Protein AF-A0A6N7CZV3-F1 (afdb_monomer_lite)

Sequence (64 aa):
MFQDGALSKPLDERYAGWSGDFGKTLATGMSLEQIASEVEAKDINPQPRSGRQEYLENVVNRYV

Secondary structure (DSSP, 8-state):
-TTTTTTHHHHHHHHHHHHSHHHHHHHHS--HHHHHHHHHHTT--PPP----HHHHHHHHHTT-

Structure (mmCIF, N/CA/C/O backbone):
data_AF-A0A6N7CZV3-F1
#
_entry.id   AF-A0A6N7CZV3-F1
#
loop_
_atom_site.group_PDB
_atom_site.id
_atom_site.type_symbol
_atom_site.label_atom_id
_atom_site.label_alt_id
_atom_site.label_comp_id
_atom_site.label_asym_id
_atom_site.label_entity_id
_atom_site.label_seq_id
_atom_site.pdbx_PDB_ins_code
_atom_site.Cartn_x
_atom_site.Cartn_y
_atom_site.Cartn_z
_atom_site.occupancy
_atom_site.B_iso_or_equiv
_atom_site.auth_seq_id
_atom_site.auth_comp_id
_atom_site.auth_asym_id
_atom_site.auth_atom_id
_atom_site.pdbx_PDB_model_num
ATOM 1 N N . MET A 1 1 ? 9.546 2.507 -19.774 1.00 88.81 1 MET A N 1
ATOM 2 C CA . MET A 1 1 ? 9.301 2.681 -18.322 1.00 88.81 1 MET A CA 1
ATOM 3 C C . MET A 1 1 ? 7.903 3.218 -18.005 1.00 88.81 1 MET A C 1
ATOM 5 O O . MET A 1 1 ? 7.157 2.527 -17.321 1.00 88.81 1 MET A O 1
ATOM 9 N N . PHE A 1 2 ? 7.540 4.430 -18.459 1.00 90.56 2 PHE A N 1
ATOM 10 C CA . PHE A 1 2 ? 6.236 5.050 -18.151 1.00 90.56 2 PHE A CA 1
ATOM 11 C C . PHE A 1 2 ? 5.055 4.315 -18.793 1.00 90.56 2 PHE A C 1
ATOM 13 O O . PHE A 1 2 ? 4.133 3.926 -18.086 1.00 90.56 2 PHE A O 1
ATOM 20 N N . GLN A 1 3 ? 5.108 4.073 -20.107 1.00 95.00 3 GLN A N 1
ATOM 21 C CA . GLN A 1 3 ? 4.066 3.310 -20.812 1.00 95.00 3 GLN A CA 1
ATOM 22 C C . GLN A 1 3 ? 3.959 1.868 -20.286 1.00 95.00 3 GLN A C 1
ATOM 24 O O . GLN A 1 3 ? 2.864 1.328 -20.175 1.00 95.00 3 GLN A O 1
ATOM 29 N N . ASP A 1 4 ? 5.083 1.280 -19.869 1.00 94.62 4 ASP A N 1
ATOM 30 C CA . ASP A 1 4 ? 5.126 -0.072 -19.295 1.00 94.62 4 ASP A CA 1
ATOM 31 C C . ASP A 1 4 ? 4.570 -0.136 -17.862 1.00 94.62 4 ASP A C 1
ATOM 33 O O . ASP A 1 4 ? 4.274 -1.221 -17.349 1.00 94.62 4 ASP A O 1
ATOM 37 N N . GLY A 1 5 ? 4.431 1.020 -17.202 1.00 96.25 5 GLY A N 1
ATOM 38 C CA . GLY A 1 5 ? 4.038 1.134 -15.801 1.00 96.25 5 GLY A CA 1
ATOM 39 C C . GLY A 1 5 ? 5.038 0.486 -14.843 1.00 96.25 5 GLY A C 1
ATOM 40 O O . GLY A 1 5 ? 4.640 -0.054 -13.816 1.00 96.25 5 GLY A O 1
ATOM 41 N N . ALA A 1 6 ? 6.330 0.494 -15.185 1.00 95.56 6 ALA A N 1
ATOM 42 C CA . ALA A 1 6 ? 7.352 -0.293 -14.490 1.00 95.56 6 ALA A CA 1
ATOM 43 C C . ALA A 1 6 ? 7.484 0.038 -12.989 1.00 95.56 6 ALA A C 1
ATOM 45 O O . ALA A 1 6 ? 7.847 -0.835 -12.205 1.00 95.56 6 ALA A O 1
ATOM 46 N N . LEU A 1 7 ? 7.167 1.278 -12.598 1.00 96.56 7 LEU A N 1
ATOM 47 C CA . LEU A 1 7 ? 7.140 1.722 -11.199 1.00 96.56 7 LEU A CA 1
ATOM 48 C C . LEU A 1 7 ? 5.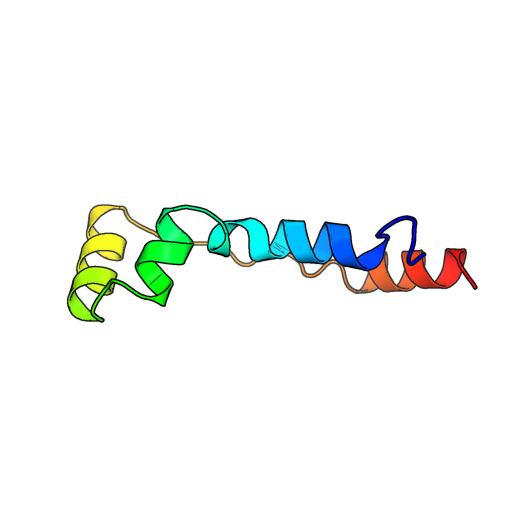723 2.003 -10.677 1.00 96.56 7 LEU A C 1
ATOM 50 O O . LEU A 1 7 ? 5.484 1.847 -9.484 1.00 96.56 7 LEU A O 1
ATOM 54 N N . SER A 1 8 ? 4.774 2.379 -11.542 1.00 97.56 8 SER A N 1
ATOM 55 C CA . SER A 1 8 ? 3.394 2.652 -11.119 1.00 97.56 8 SER A CA 1
ATOM 56 C C . SER A 1 8 ? 2.641 1.376 -10.751 1.00 97.56 8 SER A C 1
ATOM 58 O O . SER A 1 8 ? 2.009 1.339 -9.709 1.00 97.56 8 SER A O 1
ATOM 60 N N . LYS A 1 9 ? 2.789 0.288 -11.515 1.00 96.94 9 LYS A N 1
ATOM 61 C CA . LYS A 1 9 ? 2.153 -1.000 -11.189 1.00 96.94 9 LYS A CA 1
ATOM 62 C C . LYS A 1 9 ? 2.556 -1.540 -9.808 1.00 96.94 9 LYS A C 1
ATOM 64 O O . LYS A 1 9 ? 1.662 -1.821 -9.016 1.00 96.94 9 LYS A O 1
ATOM 69 N N . PRO A 1 10 ? 3.854 -1.659 -9.454 1.00 96.50 10 PRO A N 1
ATOM 70 C CA . PRO A 1 10 ? 4.226 -2.121 -8.115 1.00 96.50 10 PRO A CA 1
ATOM 71 C C . PRO A 1 10 ? 3.822 -1.137 -7.004 1.00 96.50 10 PRO A C 1
ATOM 73 O O . PRO A 1 10 ? 3.603 -1.561 -5.869 1.00 96.50 10 PRO A O 1
ATOM 76 N N . LEU A 1 11 ? 3.702 0.161 -7.309 1.00 96.38 11 LEU A N 1
ATOM 77 C CA . LEU A 1 11 ? 3.150 1.150 -6.382 1.00 96.38 11 LEU A CA 1
ATOM 78 C C . LEU A 1 11 ? 1.651 0.909 -6.138 1.00 96.38 11 LEU A C 1
ATOM 80 O O . LEU A 1 11 ? 1.230 0.842 -4.983 1.00 96.38 11 LEU A O 1
ATOM 84 N N . ASP A 1 12 ? 0.873 0.715 -7.203 1.00 96.81 12 ASP A N 1
ATOM 85 C CA . ASP A 1 12 ? -0.560 0.415 -7.138 1.00 96.81 12 ASP A CA 1
ATOM 86 C C . ASP A 1 12 ? -0.804 -0.890 -6.369 1.00 96.81 12 ASP A C 1
ATOM 88 O O . ASP A 1 12 ? -1.621 -0.934 -5.453 1.00 96.81 12 ASP A O 1
ATOM 92 N N . GLU A 1 13 ? -0.027 -1.941 -6.652 1.00 95.38 13 GLU A N 1
ATOM 93 C CA . GLU A 1 13 ? -0.077 -3.213 -5.920 1.00 95.38 13 GLU A CA 1
ATOM 94 C C . GLU A 1 13 ? 0.208 -3.044 -4.422 1.00 95.38 13 GLU A C 1
ATOM 96 O O . GLU A 1 13 ? -0.418 -3.703 -3.585 1.00 95.38 13 GLU A O 1
ATOM 101 N N . ARG A 1 14 ? 1.155 -2.167 -4.061 1.00 95.75 14 ARG A N 1
ATOM 102 C CA . ARG A 1 14 ? 1.502 -1.902 -2.660 1.00 95.75 14 ARG A CA 1
ATOM 103 C C . ARG A 1 14 ? 0.346 -1.250 -1.907 1.00 95.75 14 ARG A C 1
ATOM 105 O O . ARG A 1 14 ? 0.121 -1.596 -0.748 1.00 95.75 14 ARG A O 1
ATOM 112 N N . TYR A 1 15 ? -0.370 -0.331 -2.548 1.00 95.25 15 TYR A N 1
ATOM 113 C CA . TYR A 1 15 ? -1.448 0.439 -1.925 1.00 95.25 15 TYR A CA 1
ATOM 114 C C . TYR A 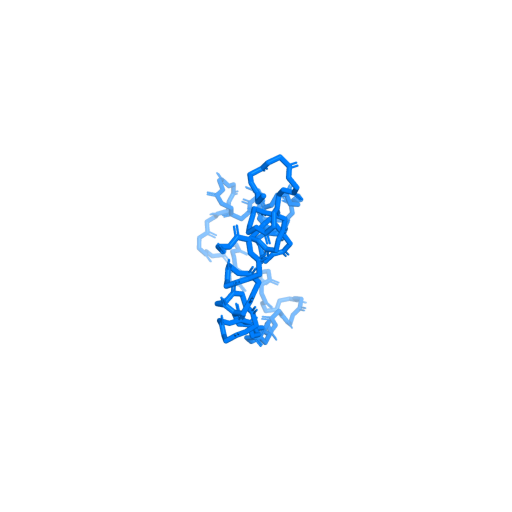1 15 ? -2.858 -0.054 -2.274 1.00 95.25 15 TYR A C 1
ATOM 116 O O . TYR A 1 15 ? -3.830 0.546 -1.819 1.00 95.25 15 TYR A O 1
ATOM 124 N N . ALA A 1 16 ? -2.993 -1.181 -2.981 1.00 95.62 16 ALA A N 1
ATOM 125 C CA . ALA A 1 16 ? -4.272 -1.730 -3.440 1.00 95.62 16 ALA A CA 1
ATOM 126 C C . ALA A 1 16 ? -5.329 -1.892 -2.329 1.00 95.62 16 ALA A C 1
ATOM 128 O O . ALA A 1 16 ? -6.524 -1.743 -2.585 1.00 95.62 16 ALA A O 1
ATOM 129 N N . GLY A 1 17 ? -4.905 -2.136 -1.082 1.00 94.00 17 GLY A N 1
ATOM 130 C CA . GLY A 1 17 ? -5.806 -2.232 0.072 1.00 94.00 17 GLY A CA 1
ATOM 131 C C . GLY A 1 17 ? -6.610 -0.954 0.346 1.00 94.00 17 GLY A C 1
ATOM 132 O O . GLY A 1 17 ? -7.749 -1.042 0.798 1.00 94.00 17 GLY A O 1
ATOM 133 N N . TRP A 1 18 ? -6.070 0.221 0.010 1.00 95.38 18 TRP A N 1
ATOM 134 C CA . TRP A 1 18 ? -6.762 1.505 0.169 1.00 95.38 18 TRP A CA 1
ATOM 135 C C . TRP A 1 18 ? -7.844 1.738 -0.883 1.00 95.38 18 TRP A C 1
ATOM 137 O O . TRP A 1 18 ? -8.815 2.443 -0.627 1.00 95.38 18 TRP A O 1
ATOM 147 N N . SER A 1 19 ? -7.698 1.137 -2.065 1.00 94.62 19 SER A N 1
ATOM 148 C CA . SER A 1 19 ? -8.699 1.220 -3.131 1.00 94.62 19 SER A CA 1
ATOM 149 C C . SER A 1 19 ? -9.877 0.262 -2.921 1.00 94.62 19 SER A C 1
ATOM 151 O O . SER A 1 19 ? -10.919 0.437 -3.562 1.00 94.62 19 SER A O 1
ATOM 153 N N . GLY A 1 20 ? -9.726 -0.733 -2.043 1.00 93.56 20 GLY A N 1
ATOM 154 C CA . GLY A 1 20 ? -10.793 -1.648 -1.646 1.00 93.56 20 GLY A CA 1
ATOM 155 C C . GLY A 1 20 ? -11.823 -1.000 -0.719 1.00 93.56 20 GLY A C 1
ATOM 156 O O . GLY A 1 20 ? -11.585 0.065 -0.147 1.00 93.56 20 GLY A O 1
ATOM 157 N N . ASP A 1 21 ? -12.965 -1.666 -0.553 1.00 93.50 21 ASP A N 1
ATOM 158 C CA . ASP A 1 21 ? -14.098 -1.136 0.216 1.00 93.50 21 ASP A CA 1
ATOM 159 C C . ASP A 1 21 ? -13.709 -0.809 1.661 1.00 93.50 21 ASP A C 1
ATOM 161 O O . ASP A 1 21 ? -13.957 0.299 2.127 1.00 93.50 21 ASP A O 1
ATOM 165 N N . PHE A 1 22 ? -12.994 -1.719 2.333 1.00 92.31 22 PHE A N 1
ATOM 166 C CA . PHE A 1 22 ? -12.522 -1.491 3.699 1.00 92.31 22 PHE A CA 1
ATOM 167 C C . PHE A 1 22 ? -11.602 -0.268 3.807 1.00 92.31 22 PHE A C 1
ATOM 169 O O . PHE A 1 22 ? -11.808 0.577 4.672 1.00 92.31 22 PHE A O 1
ATOM 176 N N . GLY A 1 23 ? -10.622 -0.134 2.908 1.00 94.88 23 GLY A N 1
ATOM 177 C CA . GLY A 1 23 ? -9.701 1.003 2.908 1.00 94.88 23 GLY A CA 1
ATOM 178 C C . GLY A 1 23 ? -10.401 2.343 2.670 1.00 94.88 23 GLY A C 1
ATOM 179 O O . GLY A 1 23 ? -10.082 3.330 3.332 1.00 94.88 23 GLY A O 1
ATOM 180 N N . LYS A 1 24 ? -11.404 2.378 1.784 1.00 95.50 24 LYS A N 1
ATOM 181 C CA . LYS A 1 24 ? -12.222 3.576 1.533 1.00 95.50 2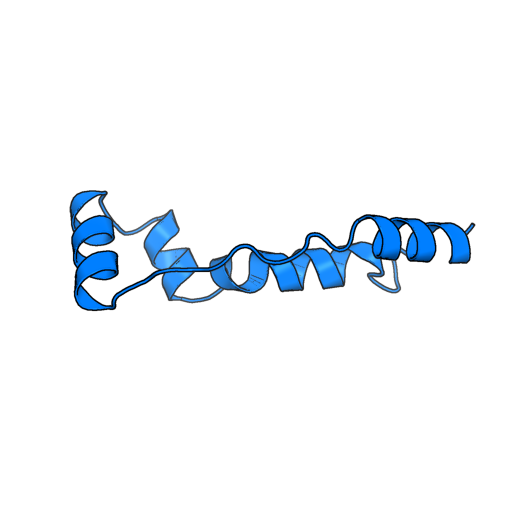4 LYS A CA 1
ATOM 182 C C . LYS A 1 24 ? -13.079 3.957 2.739 1.00 95.50 24 LYS A C 1
ATOM 184 O O . LYS A 1 24 ? -13.122 5.133 3.109 1.00 95.50 24 LYS A O 1
ATOM 189 N N . THR A 1 25 ? -13.734 2.975 3.359 1.00 94.94 25 THR A N 1
ATOM 190 C CA . THR A 1 25 ? -14.537 3.179 4.572 1.00 94.94 25 THR A CA 1
ATOM 191 C C . THR A 1 25 ? -13.664 3.654 5.728 1.00 94.94 25 THR A C 1
ATOM 193 O O . THR A 1 25 ? -14.020 4.618 6.399 1.00 94.94 25 THR A O 1
ATOM 196 N N . LEU A 1 26 ? -12.483 3.059 5.896 1.00 94.75 26 LEU A N 1
ATOM 197 C CA . LEU A 1 26 ? -11.508 3.456 6.905 1.00 94.75 26 LEU A CA 1
ATOM 198 C C . LEU A 1 26 ? -11.050 4.912 6.726 1.00 94.75 26 LEU A C 1
ATOM 200 O O . LEU A 1 26 ? -10.951 5.650 7.700 1.00 94.75 26 LEU A O 1
ATOM 204 N N . ALA A 1 27 ? -10.793 5.337 5.486 1.00 93.12 27 ALA A N 1
ATOM 205 C CA . ALA A 1 27 ? -10.256 6.666 5.195 1.00 93.12 27 ALA A CA 1
ATOM 206 C C . ALA A 1 27 ? -11.256 7.817 5.400 1.00 93.12 27 ALA A C 1
ATOM 208 O O . ALA A 1 27 ? -10.835 8.952 5.611 1.00 93.12 27 ALA A O 1
ATOM 209 N N . THR A 1 28 ? -12.563 7.561 5.279 1.00 91.50 28 THR A N 1
ATOM 210 C CA . THR A 1 28 ? -13.569 8.641 5.189 1.00 91.50 28 THR A CA 1
ATOM 211 C C . THR A 1 28 ? -14.809 8.448 6.055 1.00 91.50 28 THR A C 1
ATOM 213 O O . THR A 1 28 ? -15.561 9.402 6.239 1.00 91.50 28 THR A O 1
ATOM 216 N N . GLY A 1 29 ? -15.045 7.243 6.575 1.00 91.94 29 GLY A N 1
ATOM 217 C CA . GLY A 1 29 ? -16.334 6.858 7.151 1.00 91.94 29 GLY A CA 1
ATOM 218 C C . GLY A 1 29 ? -16.285 6.269 8.558 1.00 91.94 29 GLY A C 1
ATOM 219 O O . GLY A 1 29 ? -17.343 5.912 9.067 1.00 91.94 29 GLY A O 1
ATOM 220 N N . MET A 1 30 ? -15.109 6.153 9.185 1.00 95.56 30 MET A N 1
ATOM 221 C CA . MET A 1 30 ? -14.969 5.580 10.528 1.00 95.56 30 MET A CA 1
ATOM 222 C C . MET A 1 30 ? -14.353 6.575 11.512 1.00 95.56 30 MET A C 1
ATOM 224 O O . MET A 1 30 ? -13.375 7.251 11.195 1.00 95.56 30 MET A O 1
ATOM 228 N N . SER A 1 31 ? -14.901 6.630 12.727 1.00 97.06 31 SER A N 1
ATOM 229 C CA . SER A 1 31 ? -14.239 7.264 13.869 1.00 97.06 31 SER A CA 1
ATOM 230 C C . SER A 1 31 ? -13.116 6.376 14.409 1.00 97.06 31 SER A C 1
ATOM 232 O O . SER A 1 31 ? -13.056 5.179 14.121 1.00 97.06 31 SER A O 1
ATOM 234 N N . LEU A 1 32 ? -12.241 6.936 15.245 1.00 96.31 32 LEU A N 1
ATOM 235 C CA . LEU A 1 32 ? -11.150 6.174 15.860 1.00 96.31 32 LEU A CA 1
ATOM 236 C C . LEU A 1 32 ? -11.661 5.004 16.719 1.00 96.31 32 LEU A C 1
ATOM 238 O O . LEU A 1 32 ? -11.063 3.931 16.704 1.00 96.31 32 LEU A O 1
ATOM 242 N N . GLU A 1 33 ? -12.790 5.173 17.408 1.00 97.94 33 GLU A N 1
ATOM 243 C CA . GLU A 1 33 ? -13.414 4.132 18.235 1.00 97.94 33 GLU A CA 1
ATOM 244 C C . GLU A 1 33 ? -13.919 2.964 17.384 1.00 97.94 33 GLU A C 1
ATOM 246 O O . GLU A 1 33 ? -13.734 1.800 17.740 1.00 97.94 33 GLU A O 1
ATOM 251 N N . GLN A 1 34 ? -14.522 3.266 16.231 1.00 97.38 34 GLN A N 1
ATOM 252 C CA . GLN A 1 34 ? -14.974 2.238 15.294 1.00 97.38 34 GLN A CA 1
ATOM 253 C C . GLN A 1 34 ? -13.786 1.462 14.719 1.00 97.38 34 GLN A C 1
ATOM 255 O O . GLN A 1 34 ? -13.867 0.246 14.569 1.00 97.38 34 GLN A O 1
ATOM 260 N N . ILE A 1 35 ? -12.675 2.145 14.428 1.00 96.69 35 ILE A N 1
ATOM 261 C CA . ILE A 1 35 ? -11.453 1.508 13.918 1.00 96.69 35 ILE A CA 1
ATOM 262 C C . ILE A 1 35 ? -10.866 0.557 14.960 1.00 96.69 35 ILE A C 1
ATOM 264 O O . ILE A 1 35 ? -10.545 -0.581 14.624 1.00 96.69 35 ILE A O 1
ATOM 268 N N . ALA A 1 36 ? -10.754 0.999 16.215 1.00 97.06 36 ALA A N 1
ATOM 269 C CA . ALA A 1 36 ? -10.237 0.170 17.300 1.00 97.06 36 ALA A CA 1
ATOM 270 C C . ALA A 1 36 ? -11.081 -1.101 17.490 1.00 97.06 36 ALA A C 1
ATOM 272 O O . ALA A 1 36 ? -10.540 -2.205 17.470 1.00 97.06 36 ALA A O 1
ATOM 273 N N . SER A 1 37 ? -12.409 -0.954 17.568 1.00 97.50 37 SER A N 1
ATOM 274 C CA . SER A 1 37 ? -13.321 -2.093 17.724 1.00 97.50 37 SER A CA 1
ATOM 275 C C . SER A 1 37 ? -13.229 -3.083 16.562 1.00 97.50 37 SER A C 1
ATOM 277 O O . SER A 1 37 ? -13.283 -4.289 16.783 1.00 97.50 37 SER A O 1
ATOM 279 N N . GLU A 1 38 ? -13.087 -2.592 15.332 1.00 95.88 38 GLU A N 1
ATOM 280 C CA . GLU A 1 38 ? -12.983 -3.433 14.141 1.00 95.88 38 GLU A CA 1
ATOM 281 C C . GLU A 1 38 ? -11.667 -4.225 14.105 1.00 95.88 38 GLU A C 1
ATOM 283 O O . GLU A 1 38 ? -11.664 -5.411 13.769 1.00 95.88 38 GLU A O 1
ATOM 288 N N . VAL A 1 39 ? -10.551 -3.586 14.476 1.00 96.06 39 VAL A N 1
ATOM 289 C CA . VAL A 1 39 ? -9.232 -4.231 14.558 1.00 96.06 39 VAL A CA 1
ATOM 290 C C . VAL A 1 39 ? -9.231 -5.340 15.604 1.00 96.06 39 VAL A C 1
ATOM 292 O O . VAL A 1 39 ? -8.755 -6.434 15.308 1.00 96.06 39 VAL A O 1
ATOM 295 N N . GLU A 1 40 ? -9.801 -5.090 16.784 1.00 97.62 40 GLU A N 1
ATOM 296 C CA . GLU A 1 40 ? -9.919 -6.087 17.853 1.00 97.62 40 GLU A CA 1
ATOM 297 C C . GLU A 1 40 ? -10.848 -7.242 17.461 1.00 97.62 40 GLU A C 1
ATOM 299 O O . GLU A 1 40 ? -10.486 -8.408 17.6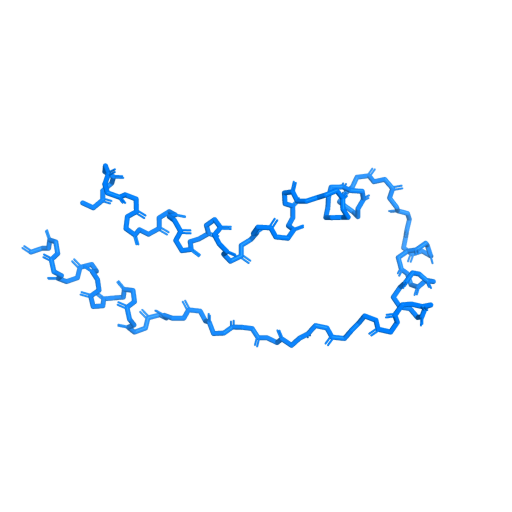07 1.00 97.62 40 GLU A O 1
ATOM 304 N N . ALA A 1 41 ? -12.031 -6.939 16.915 1.00 97.75 41 ALA A N 1
ATOM 305 C CA . ALA A 1 41 ? -13.029 -7.953 16.575 1.00 97.75 41 ALA A CA 1
ATOM 306 C C . ALA A 1 41 ? -12.566 -8.899 15.456 1.00 97.75 41 ALA A C 1
ATOM 308 O O . ALA A 1 41 ? -12.975 -10.060 15.415 1.00 97.75 41 ALA A O 1
ATOM 309 N N . LYS A 1 42 ? -11.738 -8.398 14.533 1.00 96.38 42 LYS A N 1
ATOM 310 C CA . LYS A 1 42 ? -11.237 -9.148 13.373 1.00 96.38 42 LYS A CA 1
ATOM 311 C C . LYS A 1 42 ? -9.781 -9.596 13.511 1.00 96.38 42 LYS A C 1
ATOM 313 O O . LYS A 1 42 ? -9.257 -10.173 12.562 1.00 96.38 42 LYS A O 1
ATOM 318 N N . ASP A 1 43 ? -9.146 -9.327 14.652 1.00 97.12 43 ASP A N 1
ATOM 319 C CA . ASP A 1 43 ? -7.733 -9.620 14.925 1.00 97.12 43 ASP A CA 1
ATOM 320 C C . ASP A 1 43 ? -6.786 -9.119 13.810 1.00 97.12 43 ASP A C 1
ATOM 322 O O . ASP A 1 43 ? -5.932 -9.835 13.276 1.00 97.12 43 ASP A O 1
ATOM 326 N N . ILE A 1 44 ? -6.977 -7.863 13.387 1.00 95.25 44 ILE A N 1
ATOM 327 C CA . ILE A 1 44 ? -6.241 -7.278 12.257 1.00 95.25 44 ILE A CA 1
ATOM 328 C C . ILE A 1 44 ? -4.797 -6.961 12.679 1.00 95.25 44 ILE A C 1
ATOM 330 O O . ILE A 1 44 ? -4.520 -5.916 13.258 1.00 95.25 44 ILE A O 1
ATOM 334 N N . ASN A 1 45 ? -3.859 -7.837 12.304 1.00 95.44 45 ASN A N 1
ATOM 335 C CA . ASN A 1 45 ? -2.424 -7.709 12.600 1.00 95.44 45 ASN A CA 1
ATOM 336 C C . ASN A 1 45 ? -1.551 -7.736 11.323 1.00 95.44 45 ASN A C 1
ATOM 338 O O . ASN A 1 45 ? -0.830 -8.711 11.067 1.00 95.44 45 ASN A O 1
ATOM 342 N N . PRO A 1 46 ? -1.612 -6.693 10.470 1.00 92.38 46 PRO A N 1
ATOM 343 C CA . PRO A 1 46 ? -0.911 -6.674 9.193 1.00 92.38 46 PRO A CA 1
ATOM 344 C C . PRO A 1 46 ? 0.606 -6.675 9.389 1.00 92.38 46 PRO A C 1
ATOM 346 O O . PRO A 1 46 ? 1.160 -5.895 10.160 1.00 92.38 46 PRO A O 1
ATOM 349 N N . GLN A 1 47 ? 1.290 -7.528 8.631 1.00 95.50 47 GLN A N 1
ATOM 350 C CA . GLN A 1 47 ? 2.747 -7.579 8.629 1.00 95.50 47 GLN A CA 1
ATOM 351 C C . GLN A 1 47 ? 3.329 -6.611 7.591 1.00 95.50 47 GLN A C 1
ATOM 353 O O . GLN A 1 47 ? 2.772 -6.477 6.492 1.00 95.50 47 GLN A O 1
ATOM 358 N N . PRO A 1 48 ? 4.470 -5.960 7.884 1.00 93.31 48 PRO A N 1
ATOM 359 C CA . PRO A 1 48 ? 5.178 -5.161 6.898 1.00 93.31 48 PRO A CA 1
ATOM 360 C C . PRO A 1 48 ? 5.490 -5.977 5.640 1.00 93.31 48 PRO A C 1
ATOM 362 O O . PRO A 1 48 ? 5.941 -7.120 5.704 1.00 93.31 48 PRO A O 1
ATOM 365 N N . ARG A 1 49 ? 5.289 -5.367 4.470 1.00 93.94 49 ARG A N 1
ATOM 366 C CA . ARG A 1 49 ? 5.662 -5.950 3.175 1.00 93.94 49 ARG A CA 1
ATOM 367 C C . ARG A 1 49 ? 6.856 -5.196 2.603 1.00 93.94 49 ARG A C 1
ATOM 369 O O . ARG A 1 49 ? 6.859 -3.959 2.601 1.00 93.94 49 ARG A O 1
ATOM 376 N N . SER A 1 50 ? 7.839 -5.940 2.089 1.00 96.31 50 SER A N 1
ATOM 377 C CA . SER A 1 50 ? 9.052 -5.385 1.471 1.00 96.31 50 SER A CA 1
ATOM 378 C C . SER A 1 50 ? 8.723 -4.298 0.443 1.00 96.31 50 SER A C 1
ATOM 380 O O . SER A 1 50 ? 7.808 -4.450 -0.368 1.00 96.31 50 SER A O 1
ATO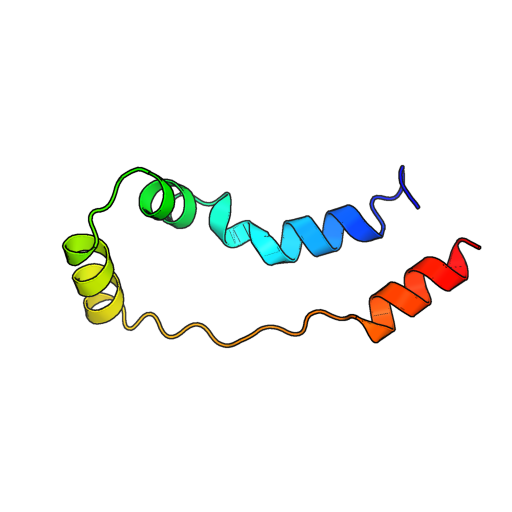M 382 N N . GLY A 1 51 ? 9.483 -3.202 0.477 1.00 95.94 51 GLY A N 1
ATOM 383 C CA . GLY A 1 51 ? 9.393 -2.120 -0.505 1.00 95.94 51 GLY A CA 1
ATOM 384 C C . GLY A 1 51 ? 10.046 -2.447 -1.850 1.00 95.94 51 GLY A C 1
ATOM 385 O O . GLY A 1 51 ? 9.873 -1.688 -2.794 1.00 95.94 51 GLY A O 1
ATOM 386 N N . ARG A 1 52 ? 10.777 -3.570 -1.950 1.00 97.12 52 ARG A N 1
ATOM 387 C CA . ARG A 1 52 ? 11.488 -4.009 -3.166 1.00 97.12 52 ARG A CA 1
ATOM 388 C C . ARG A 1 52 ? 12.439 -2.949 -3.749 1.00 97.12 52 ARG A C 1
ATOM 390 O O . ARG A 1 52 ? 12.629 -2.921 -4.958 1.00 97.12 52 ARG A O 1
ATOM 397 N N . GLN A 1 53 ? 13.043 -2.105 -2.911 1.00 97.69 53 GLN A N 1
ATOM 398 C CA . G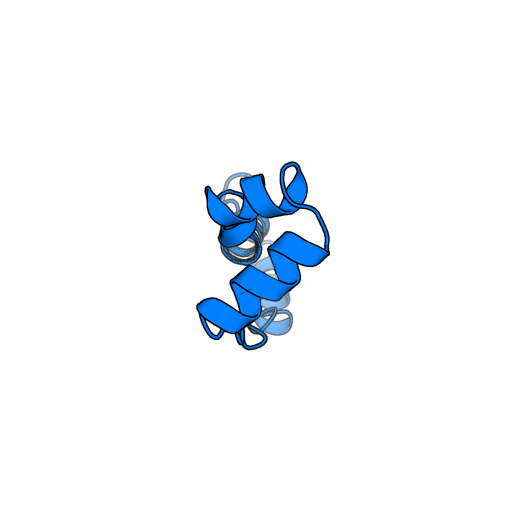LN A 1 53 ? 13.862 -0.968 -3.350 1.00 97.69 53 GLN A CA 1
ATOM 399 C C . GLN A 1 53 ? 14.984 -1.385 -4.314 1.00 97.69 53 GLN A C 1
ATOM 401 O O . GLN A 1 53 ? 14.991 -0.939 -5.453 1.00 97.69 53 GLN A O 1
ATOM 406 N N . GLU A 1 54 ? 15.861 -2.304 -3.910 1.00 98.19 54 GLU A N 1
ATOM 407 C CA . GLU A 1 54 ? 17.011 -2.753 -4.721 1.00 98.19 54 GLU A CA 1
ATOM 408 C C . GLU A 1 54 ? 16.576 -3.394 -6.051 1.00 98.19 54 GLU A C 1
ATOM 410 O O . GLU A 1 54 ? 17.236 -3.273 -7.087 1.00 98.19 54 GLU A O 1
ATOM 415 N N . TYR A 1 55 ? 15.430 -4.081 -6.034 1.00 97.44 55 TYR A N 1
ATOM 416 C CA . TYR A 1 55 ? 14.819 -4.633 -7.236 1.00 97.44 55 TYR A CA 1
ATOM 417 C C . TYR A 1 55 ? 14.316 -3.519 -8.161 1.00 97.44 55 TYR A C 1
ATOM 419 O O . TYR A 1 55 ? 14.591 -3.556 -9.357 1.00 97.44 55 TYR A O 1
ATOM 427 N N . LEU A 1 56 ? 13.602 -2.525 -7.627 1.00 97.38 56 LEU A N 1
ATOM 428 C CA . LEU A 1 56 ? 13.065 -1.412 -8.411 1.00 97.38 56 LEU A CA 1
ATOM 429 C C . LEU A 1 56 ? 14.180 -0.506 -8.952 1.00 97.38 56 LEU A C 1
ATOM 431 O O . LEU A 1 56 ? 14.085 -0.061 -10.091 1.00 97.38 56 LEU A O 1
ATOM 435 N N . GLU A 1 57 ? 15.265 -0.311 -8.203 1.00 97.69 57 GLU A N 1
ATOM 436 C CA . GLU A 1 57 ? 16.482 0.352 -8.688 1.00 97.69 57 GLU A CA 1
ATOM 437 C C . GLU A 1 57 ? 17.080 -0.403 -9.885 1.00 97.69 57 GLU A C 1
ATOM 439 O O . GLU A 1 57 ? 17.357 0.191 -10.927 1.00 97.69 57 GLU A O 1
ATOM 444 N N . ASN A 1 58 ? 17.178 -1.735 -9.800 1.00 97.56 58 ASN A N 1
ATOM 445 C CA . ASN A 1 58 ? 17.597 -2.560 -10.935 1.00 97.56 58 ASN A CA 1
ATOM 446 C C . ASN A 1 58 ? 16.642 -2.475 -12.131 1.00 97.56 58 ASN A C 1
ATOM 448 O O . ASN A 1 58 ? 17.093 -2.520 -13.274 1.00 97.56 58 ASN A O 1
ATOM 452 N N . VAL A 1 59 ? 15.330 -2.372 -11.898 1.00 96.19 59 VAL A N 1
ATOM 453 C CA . VAL A 1 59 ? 14.353 -2.175 -12.976 1.00 96.19 59 VAL A CA 1
ATOM 454 C C . VAL A 1 59 ? 14.629 -0.860 -13.697 1.00 96.19 59 VAL A C 1
ATOM 456 O O . VAL A 1 59 ? 14.688 -0.872 -14.922 1.00 96.19 59 VAL A O 1
ATOM 459 N N . VAL A 1 60 ? 14.850 0.241 -12.971 1.00 95.81 60 VAL A N 1
ATOM 460 C CA . VAL A 1 60 ? 15.193 1.541 -13.576 1.00 95.81 60 VAL A CA 1
ATOM 461 C C . VAL A 1 60 ? 16.469 1.435 -14.409 1.00 95.81 60 VAL A C 1
ATOM 463 O O . VAL A 1 60 ? 16.458 1.848 -15.565 1.00 95.81 60 VAL A O 1
ATOM 466 N N . ASN A 1 61 ? 17.517 0.792 -13.885 1.00 97.12 61 ASN A N 1
ATOM 467 C CA . ASN A 1 61 ? 18.790 0.611 -14.595 1.00 97.12 61 ASN A CA 1
ATOM 468 C C . ASN A 1 61 ? 18.670 -0.144 -15.929 1.00 97.12 61 ASN A C 1
ATOM 470 O O . ASN A 1 61 ? 19.556 -0.025 -16.761 1.00 97.12 61 ASN A O 1
ATOM 474 N N . ARG A 1 62 ? 17.609 -0.931 -16.152 1.00 94.50 62 ARG A N 1
ATOM 475 C CA . ARG A 1 62 ? 17.379 -1.637 -17.430 1.00 94.50 62 ARG A CA 1
ATOM 476 C C . ARG A 1 62 ? 16.712 -0.775 -18.500 1.00 94.50 62 ARG A C 1
ATOM 478 O O . ARG A 1 62 ? 16.662 -1.187 -19.655 1.00 94.50 62 ARG A O 1
ATOM 485 N N . TYR A 1 63 ? 16.126 0.354 -18.109 1.00 91.62 63 TYR A N 1
ATOM 486 C CA . TYR A 1 63 ? 15.507 1.312 -19.028 1.00 91.62 63 TYR A CA 1
ATOM 487 C C . TYR A 1 63 ? 16.438 2.472 -19.399 1.00 91.62 63 TYR A C 1
ATOM 489 O O . TYR A 1 63 ? 16.083 3.241 -20.293 1.00 91.62 63 TYR A O 1
ATOM 497 N N . VAL A 1 64 ? 17.561 2.613 -18.690 1.00 84.25 64 VAL A N 1
ATOM 498 C CA . VAL A 1 64 ? 18.644 3.569 -18.963 1.00 84.25 64 VAL A CA 1
ATOM 499 C C . VAL A 1 64 ? 19.672 2.897 -19.862 1.00 84.25 64 VAL A C 1
ATOM 501 O O . VAL A 1 64 ? 20.104 3.560 -20.828 1.00 84.25 64 VAL A O 1
#

Foldseek 3Di:
DVVVCLPPVVVCVVCVVCVDPVNVCVVPPDDPVRVVVVCVVVVDDDDDDDPCVVVSVVSVVVVD

Radius of gyration: 16.48 Å; chains: 1; bounding box: 35×18×39 Å

pLDDT: mean 95.32, std 2.39, range [84.25, 98.19]